Protein AF-A0A1C6Z7I5-F1 (afdb_monomer)

Sequence (87 aa):
MSIKGVIRWGSIFIIMFIYICALALIIMDYGVTLKYADIDQYEKITAIRCNAIVEQVSITFVEITYVAFFGYLISIALILLIFKKVR

Radius of gyration: 19.69 Å; Cα contacts (8 Å, |Δi|>4): 27; chains: 1; bounding box: 41×22×53 Å

Foldseek 3Di:
DDPLVVVLVVQLVVLVVVLVVVLVVLVVVLVVCVVPLPPDVPDDQDPVNVVVNVVSVVVSVVVSVVSVVVSVVVSVVSSVVSVVVSD

Mean predicted aligned error: 8.33 Å

Structure (mmCIF, N/CA/C/O backbone):
data_AF-A0A1C6Z7I5-F1
#
_entry.id   AF-A0A1C6Z7I5-F1
#
loop_
_atom_site.group_PDB
_atom_site.id
_atom_site.type_symbol
_atom_site.label_atom_id
_atom_site.label_alt_id
_atom_site.label_comp_id
_atom_site.label_asym_id
_atom_site.label_entity_id
_atom_site.label_seq_id
_atom_site.pdbx_PDB_ins_code
_atom_site.Cartn_x
_atom_site.Cartn_y
_atom_site.Cartn_z
_atom_site.occupancy
_atom_site.B_iso_or_equiv
_atom_site.auth_seq_id
_atom_site.auth_comp_id
_atom_site.auth_asym_id
_atom_site.auth_atom_id
_atom_site.pdbx_PDB_model_num
ATOM 1 N N . MET A 1 1 ? -15.585 15.175 22.953 1.00 56.62 1 MET A N 1
ATOM 2 C CA . MET A 1 1 ? -15.387 13.926 22.180 1.00 56.62 1 MET A CA 1
ATOM 3 C C . MET A 1 1 ? -15.203 12.789 23.182 1.00 56.62 1 MET A C 1
ATOM 5 O O . MET A 1 1 ? -14.375 12.935 24.067 1.00 56.62 1 MET A O 1
ATOM 9 N N . SER A 1 2 ? -16.013 11.725 23.144 1.00 75.88 2 SER A N 1
ATOM 10 C CA . SER A 1 2 ? -15.869 10.604 24.097 1.00 75.88 2 SER A CA 1
ATOM 11 C C . SER A 1 2 ? -14.542 9.865 23.866 1.00 75.88 2 SER A C 1
ATOM 13 O O . SER A 1 2 ? -14.143 9.702 22.712 1.00 75.88 2 SER A O 1
ATOM 15 N N . ILE A 1 3 ? -13.888 9.377 24.929 1.00 78.81 3 ILE A N 1
ATOM 16 C CA . ILE A 1 3 ? -12.655 8.560 24.872 1.00 78.81 3 ILE A CA 1
ATOM 17 C C . ILE A 1 3 ? -12.797 7.392 23.880 1.00 78.81 3 ILE A C 1
ATOM 19 O O . ILE A 1 3 ? -11.890 7.121 23.096 1.00 78.81 3 ILE A O 1
ATOM 23 N N . LYS A 1 4 ? -13.980 6.764 23.824 1.00 77.12 4 LYS A N 1
ATOM 24 C CA . LYS A 1 4 ? -14.301 5.697 22.858 1.00 77.12 4 LYS A CA 1
ATOM 25 C C . LYS A 1 4 ? -14.217 6.168 21.400 1.00 77.12 4 LYS A C 1
ATOM 27 O O . LYS A 1 4 ? -13.806 5.416 20.521 1.00 77.12 4 LYS A O 1
ATOM 32 N N . GLY A 1 5 ? -14.601 7.418 21.140 1.00 79.19 5 GLY A N 1
ATOM 33 C CA . GLY A 1 5 ? -14.501 8.040 19.822 1.00 79.19 5 GLY A CA 1
ATOM 34 C C . GLY A 1 5 ? -13.051 8.281 19.415 1.00 79.19 5 GLY A C 1
ATOM 35 O O . GLY A 1 5 ? -12.682 7.949 18.294 1.00 79.19 5 GLY A O 1
ATOM 36 N N . VAL A 1 6 ? -12.217 8.779 20.331 1.00 82.75 6 VAL A N 1
ATOM 37 C CA . VAL A 1 6 ? -10.786 9.018 20.069 1.00 82.75 6 VAL A CA 1
ATOM 38 C C . VAL A 1 6 ? -10.066 7.712 19.724 1.00 82.75 6 VAL A C 1
ATOM 40 O O . VAL A 1 6 ? -9.330 7.666 18.744 1.00 82.75 6 VAL A O 1
ATOM 43 N N . ILE A 1 7 ? -10.346 6.630 20.459 1.00 82.94 7 ILE A N 1
ATOM 44 C CA . ILE A 1 7 ? -9.759 5.308 20.190 1.00 82.94 7 ILE A CA 1
ATOM 45 C C . ILE A 1 7 ? -10.177 4.789 18.806 1.00 82.94 7 ILE A C 1
ATOM 47 O O . ILE A 1 7 ? -9.330 4.323 18.052 1.00 82.94 7 ILE A O 1
ATOM 51 N N . ARG A 1 8 ? -11.458 4.921 18.429 1.00 81.56 8 ARG A N 1
ATOM 52 C CA . ARG A 1 8 ? -11.943 4.513 17.096 1.00 81.56 8 ARG A CA 1
ATOM 53 C C . ARG A 1 8 ? -11.225 5.246 15.969 1.00 81.56 8 ARG A C 1
ATOM 55 O O . ARG A 1 8 ? -10.679 4.602 15.079 1.00 81.56 8 ARG A O 1
ATOM 62 N N . TRP A 1 9 ? -11.227 6.576 16.012 1.00 84.38 9 TRP A N 1
ATOM 63 C CA . TRP A 1 9 ? -10.618 7.393 14.964 1.00 84.38 9 TRP A CA 1
ATOM 64 C C . TRP A 1 9 ? -9.101 7.209 14.909 1.00 84.38 9 TRP A C 1
ATOM 66 O O . TRP A 1 9 ? -8.559 7.083 13.815 1.00 84.38 9 TRP A O 1
ATOM 76 N N . GLY A 1 10 ? -8.434 7.091 16.062 1.00 86.50 10 GLY A N 1
ATOM 77 C CA . GLY A 1 10 ? -7.002 6.797 16.136 1.00 86.50 10 GLY A CA 1
ATOM 78 C C . GLY A 1 10 ? -6.641 5.450 15.509 1.00 86.50 10 GLY A C 1
ATOM 79 O O . GLY A 1 10 ? -5.719 5.377 14.703 1.00 86.50 10 GLY A O 1
ATOM 80 N N . SER A 1 11 ? -7.399 4.387 15.799 1.00 85.19 11 SER A N 1
ATOM 81 C CA . SER A 1 11 ? -7.155 3.070 15.195 1.00 85.19 11 SER A CA 1
ATOM 82 C C . SER A 1 11 ? -7.395 3.056 13.682 1.00 85.19 11 SER A C 1
ATOM 84 O O . SER A 1 11 ? -6.611 2.447 12.959 1.00 85.19 11 SER A O 1
ATOM 86 N N . ILE A 1 12 ? -8.427 3.753 13.187 1.00 87.69 12 ILE A N 1
ATOM 87 C CA . ILE A 1 12 ? -8.666 3.900 11.739 1.00 87.69 12 ILE A CA 1
ATOM 88 C C . ILE A 1 12 ? -7.487 4.628 11.079 1.00 87.69 12 ILE A C 1
ATOM 90 O O . ILE A 1 12 ? -7.001 4.188 10.038 1.00 87.69 12 ILE A O 1
ATOM 94 N N . PHE A 1 13 ? -6.991 5.698 11.707 1.00 89.94 13 PHE A N 1
ATOM 95 C CA . PHE A 1 13 ? -5.853 6.464 11.198 1.00 89.94 13 PHE A CA 1
ATOM 96 C C . PHE A 1 13 ? -4.580 5.617 11.104 1.00 89.94 13 PHE A C 1
ATOM 98 O O . PHE A 1 13 ? -3.871 5.685 10.104 1.00 89.94 13 PHE A O 1
ATOM 105 N N . ILE A 1 14 ? -4.318 4.782 12.113 1.00 90.12 14 ILE A N 1
ATOM 106 C CA . ILE A 1 14 ? -3.163 3.874 12.127 1.00 90.12 14 ILE A CA 1
ATOM 107 C C . ILE A 1 14 ? -3.261 2.844 10.998 1.00 90.12 14 ILE A C 1
ATOM 109 O O . ILE A 1 14 ? -2.283 2.637 10.285 1.00 90.12 14 ILE A O 1
ATOM 113 N N . ILE A 1 15 ? -4.431 2.226 10.795 1.00 89.56 15 ILE A N 1
ATOM 114 C CA . ILE A 1 15 ? -4.635 1.254 9.706 1.00 89.56 15 ILE A CA 1
ATOM 115 C C . ILE A 1 15 ? -4.393 1.917 8.349 1.00 89.56 15 ILE A C 1
ATOM 117 O O . ILE A 1 15 ? -3.673 1.370 7.515 1.00 89.56 15 ILE A O 1
ATOM 121 N N . MET A 1 16 ? -4.946 3.115 8.149 1.00 88.62 16 MET A N 1
ATOM 122 C CA . MET A 1 16 ? -4.756 3.875 6.917 1.00 88.62 16 MET A CA 1
ATOM 123 C C . MET A 1 16 ? -3.280 4.212 6.687 1.00 88.62 16 MET A C 1
ATOM 125 O O . MET A 1 16 ? -2.777 4.045 5.580 1.00 88.62 16 MET A O 1
ATOM 129 N N . PHE A 1 17 ? -2.575 4.644 7.734 1.00 90.94 17 PHE A N 1
ATOM 130 C CA . PHE A 1 17 ? -1.156 4.973 7.655 1.00 90.94 17 PHE A CA 1
ATOM 131 C C . PHE A 1 17 ? -0.306 3.755 7.276 1.00 90.94 17 PHE A C 1
ATOM 133 O O . PHE A 1 17 ? 0.495 3.837 6.349 1.00 90.94 17 PHE A O 1
ATOM 140 N N . ILE A 1 18 ? -0.531 2.607 7.924 1.00 90.75 18 ILE A N 1
ATOM 141 C CA . ILE A 1 18 ? 0.175 1.355 7.612 1.00 90.75 18 ILE A CA 1
ATOM 142 C C . ILE A 1 18 ? -0.071 0.943 6.157 1.00 90.75 18 ILE A C 1
ATOM 144 O O . ILE A 1 18 ? 0.870 0.577 5.455 1.00 90.75 18 ILE A O 1
ATOM 148 N N . TYR A 1 19 ? -1.318 1.040 5.690 1.00 88.06 19 TYR A N 1
ATOM 149 C CA . TYR A 1 19 ? -1.671 0.714 4.310 1.00 88.06 19 TYR A CA 1
ATOM 150 C C . TYR A 1 19 ? -0.962 1.626 3.296 1.00 88.06 19 TYR A C 1
ATOM 152 O O . TYR A 1 19 ? -0.389 1.140 2.322 1.00 88.06 19 TYR A O 1
ATOM 160 N N . ILE A 1 20 ? -0.927 2.938 3.552 1.00 89.12 20 ILE A N 1
ATOM 161 C CA . ILE A 1 20 ? -0.216 3.901 2.697 1.00 89.12 20 ILE A CA 1
ATOM 162 C C . ILE A 1 20 ? 1.290 3.614 2.686 1.00 89.12 20 ILE A C 1
ATOM 164 O O . ILE A 1 20 ? 1.895 3.609 1.61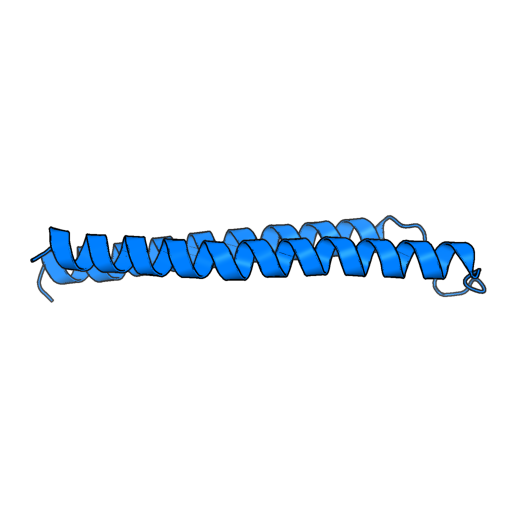6 1.00 89.12 20 ILE A O 1
ATOM 168 N N . CYS A 1 21 ? 1.896 3.336 3.844 1.00 89.81 21 CYS A N 1
ATOM 169 C CA . CYS A 1 21 ? 3.311 2.976 3.925 1.00 89.81 21 CYS A CA 1
ATOM 170 C C . CYS A 1 21 ? 3.631 1.707 3.126 1.00 89.81 21 CYS A C 1
ATOM 172 O O . CYS A 1 21 ? 4.636 1.681 2.422 1.00 89.81 21 CYS A O 1
ATOM 174 N N . ALA A 1 22 ? 2.777 0.682 3.188 1.00 88.06 22 ALA A N 1
ATOM 175 C CA . ALA A 1 22 ? 2.970 -0.548 2.422 1.00 88.06 22 ALA A CA 1
ATOM 176 C C . ALA A 1 22 ? 2.970 -0.290 0.905 1.00 88.06 22 ALA A C 1
ATOM 178 O O . ALA A 1 22 ? 3.854 -0.773 0.202 1.00 88.06 22 ALA A O 1
ATOM 179 N N . LEU A 1 23 ? 2.033 0.525 0.407 1.00 88.06 23 LEU A N 1
ATOM 180 C CA . LEU A 1 23 ? 2.009 0.920 -1.006 1.00 88.06 23 LEU A CA 1
ATOM 181 C C . LEU A 1 23 ? 3.234 1.756 -1.393 1.00 88.06 23 LEU A C 1
ATOM 183 O O . LEU A 1 23 ? 3.822 1.540 -2.451 1.00 88.06 23 LEU A O 1
ATOM 187 N N . ALA A 1 24 ? 3.635 2.694 -0.532 1.00 87.25 24 ALA A N 1
ATOM 188 C CA . ALA A 1 24 ? 4.790 3.548 -0.780 1.00 87.25 24 ALA A CA 1
ATOM 189 C C . ALA A 1 24 ? 6.088 2.739 -0.902 1.00 87.25 24 ALA A C 1
ATOM 191 O O . ALA A 1 24 ? 6.901 3.046 -1.769 1.00 87.25 24 ALA A O 1
ATOM 192 N N . LEU A 1 25 ? 6.265 1.688 -0.092 1.00 88.06 25 LEU A N 1
ATOM 193 C CA . LEU A 1 25 ? 7.438 0.815 -0.172 1.00 88.06 25 LEU A CA 1
ATOM 194 C C . LEU A 1 25 ? 7.549 0.115 -1.529 1.00 88.06 25 LEU A C 1
ATOM 196 O O . LEU A 1 25 ? 8.627 0.124 -2.109 1.00 88.06 25 LEU A O 1
ATOM 200 N N . ILE A 1 26 ? 6.447 -0.416 -2.067 1.00 84.81 26 ILE A N 1
ATOM 201 C CA . ILE A 1 26 ? 6.450 -1.105 -3.372 1.00 84.81 26 ILE A CA 1
ATOM 202 C C . ILE A 1 26 ? 6.785 -0.124 -4.504 1.00 84.81 26 ILE A C 1
ATOM 204 O O . ILE A 1 26 ? 7.573 -0.425 -5.397 1.00 84.81 26 ILE A O 1
ATOM 208 N N . ILE A 1 27 ? 6.222 1.087 -4.450 1.00 85.31 27 ILE A N 1
ATOM 209 C CA . ILE A 1 27 ? 6.499 2.131 -5.447 1.00 85.31 27 ILE A CA 1
ATOM 210 C C . ILE A 1 27 ? 7.960 2.592 -5.366 1.00 85.31 27 ILE A C 1
ATOM 212 O O . ILE A 1 27 ? 8.600 2.798 -6.398 1.00 85.31 27 ILE A O 1
ATOM 216 N N . MET A 1 28 ? 8.491 2.771 -4.152 1.00 85.50 28 MET A N 1
ATOM 217 C CA . MET A 1 28 ? 9.891 3.148 -3.955 1.00 85.50 28 MET A CA 1
ATOM 218 C C . MET A 1 28 ? 10.841 2.056 -4.437 1.00 85.50 28 MET A C 1
ATOM 220 O O . MET A 1 28 ? 11.826 2.394 -5.087 1.00 85.50 28 MET A O 1
ATOM 224 N N . ASP A 1 29 ?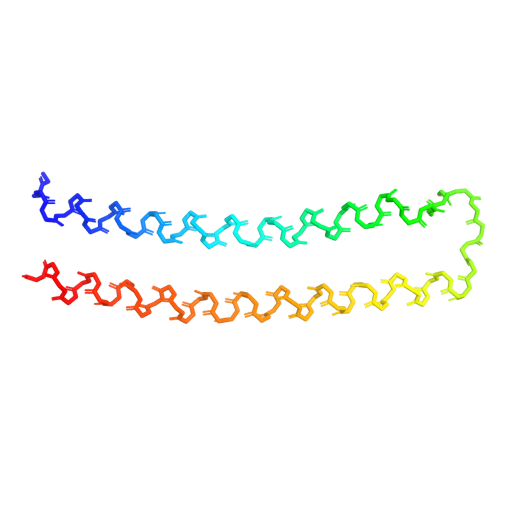 10.539 0.786 -4.163 1.00 83.12 29 ASP A N 1
ATOM 225 C CA . ASP A 1 29 ? 11.341 -0.350 -4.618 1.00 83.12 29 ASP A CA 1
ATOM 226 C C . ASP A 1 29 ? 11.445 -0.364 -6.147 1.00 83.12 29 ASP 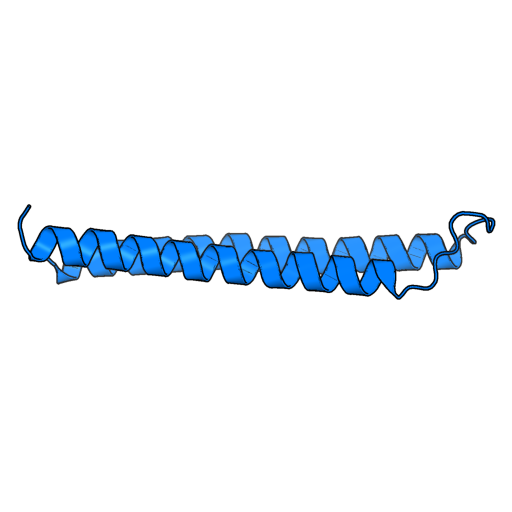A C 1
ATOM 228 O O . ASP A 1 29 ? 12.544 -0.293 -6.692 1.00 83.12 29 ASP A O 1
ATOM 232 N N . TYR A 1 30 ? 10.311 -0.251 -6.845 1.00 79.69 30 TYR A N 1
ATOM 233 C CA . TYR A 1 30 ? 10.296 -0.123 -8.303 1.00 79.69 30 TYR A CA 1
ATOM 234 C C . TYR A 1 30 ? 11.078 1.095 -8.816 1.00 79.69 30 TYR A C 1
ATOM 236 O O . TYR A 1 30 ? 11.857 0.992 -9.765 1.00 79.69 30 TYR A O 1
ATOM 244 N N . GLY A 1 31 ? 10.908 2.261 -8.183 1.00 76.19 31 GLY A N 1
ATOM 245 C CA . GLY A 1 31 ? 11.648 3.471 -8.551 1.00 76.19 31 GLY A CA 1
ATOM 246 C C . GLY A 1 31 ? 13.164 3.321 -8.377 1.00 76.19 31 GLY A C 1
ATOM 247 O O . GLY A 1 31 ? 13.936 3.837 -9.189 1.00 76.19 31 GLY A O 1
ATOM 248 N N . VAL A 1 32 ? 13.595 2.590 -7.346 1.00 78.25 32 VAL A N 1
ATOM 249 C CA . VAL A 1 32 ? 14.996 2.225 -7.112 1.00 78.25 32 VAL A CA 1
ATOM 250 C C . VAL A 1 32 ? 15.468 1.259 -8.195 1.00 78.25 32 VAL A C 1
ATOM 252 O O . VAL A 1 32 ? 16.473 1.548 -8.843 1.00 78.25 32 VAL A O 1
ATOM 255 N N . THR A 1 33 ? 14.735 0.177 -8.468 1.00 76.31 33 THR A N 1
ATOM 256 C CA . THR A 1 33 ? 15.078 -0.780 -9.531 1.00 76.31 33 THR A CA 1
ATOM 257 C C . THR A 1 33 ? 15.266 -0.076 -10.873 1.00 76.31 33 THR A C 1
ATOM 259 O O . THR A 1 33 ? 16.281 -0.285 -11.532 1.00 76.31 33 THR A O 1
ATOM 262 N N . LEU A 1 34 ? 14.358 0.835 -11.239 1.00 72.50 34 LEU A N 1
ATOM 263 C CA . LEU A 1 34 ? 14.435 1.589 -12.490 1.00 72.50 34 LEU A CA 1
ATOM 264 C C . LEU A 1 34 ? 15.660 2.517 -12.543 1.00 72.50 34 LEU A C 1
ATOM 266 O O . LEU A 1 34 ? 16.310 2.635 -13.579 1.00 72.50 34 LEU A O 1
ATOM 270 N N . LYS A 1 35 ? 15.987 3.174 -11.422 1.00 70.38 35 LYS A N 1
ATOM 271 C CA . LYS A 1 35 ? 17.123 4.102 -11.323 1.00 70.38 35 LYS A CA 1
ATOM 272 C C . LYS A 1 35 ? 18.472 3.390 -11.439 1.00 70.38 35 LYS A C 1
ATOM 274 O O . LYS A 1 35 ? 19.407 3.964 -11.987 1.00 70.38 35 LYS A O 1
ATOM 279 N N . TYR A 1 36 ? 18.574 2.170 -10.917 1.00 66.50 36 TYR A N 1
ATOM 280 C CA . TYR A 1 36 ? 19.801 1.369 -10.952 1.00 66.50 36 TYR A CA 1
ATOM 281 C C . TYR A 1 36 ? 19.851 0.373 -12.121 1.00 66.50 36 TYR A C 1
ATOM 283 O O . TYR A 1 36 ? 20.864 -0.296 -12.291 1.00 66.50 36 TYR A O 1
ATOM 291 N N . ALA A 1 37 ? 18.816 0.308 -12.967 1.00 65.62 37 ALA A N 1
ATOM 292 C CA . ALA A 1 37 ? 18.789 -0.526 -14.173 1.00 65.62 37 ALA A CA 1
ATOM 293 C C . ALA A 1 37 ? 19.720 -0.037 -15.311 1.00 65.62 37 ALA A C 1
ATOM 295 O O . ALA A 1 37 ? 19.670 -0.576 -16.416 1.00 65.62 37 ALA A O 1
ATOM 296 N N . ASP A 1 38 ? 20.577 0.958 -15.054 1.00 58.94 38 ASP A N 1
ATOM 297 C CA . ASP A 1 38 ? 21.626 1.441 -15.967 1.00 58.94 38 ASP A CA 1
ATOM 298 C C . ASP A 1 38 ? 21.088 1.817 -17.362 1.00 58.94 38 ASP A C 1
ATOM 300 O O . ASP A 1 38 ? 21.692 1.545 -18.403 1.00 58.94 38 ASP A O 1
ATOM 304 N N . ILE A 1 39 ? 19.871 2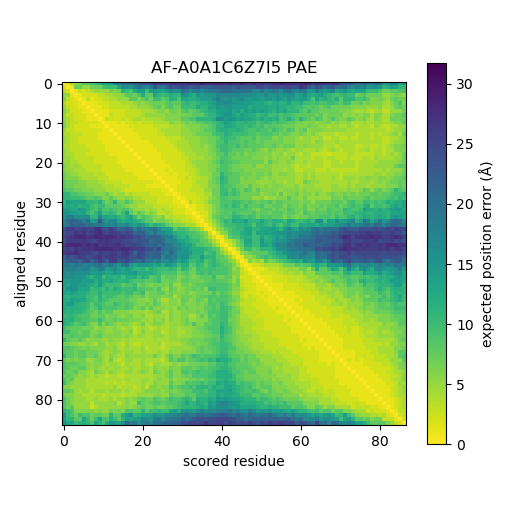.372 -17.396 1.00 58.72 39 ILE A N 1
ATOM 305 C CA . ILE A 1 39 ? 19.224 2.842 -18.621 1.00 58.72 39 ILE A CA 1
ATOM 306 C C . ILE A 1 39 ? 19.773 4.236 -18.900 1.00 58.72 39 ILE A C 1
ATOM 308 O O . ILE A 1 39 ? 19.226 5.245 -18.450 1.00 58.72 39 ILE A O 1
ATOM 312 N N . ASP A 1 40 ? 20.888 4.279 -19.619 1.00 59.09 40 ASP A N 1
ATOM 313 C CA . ASP A 1 40 ? 21.475 5.528 -20.070 1.00 59.09 40 ASP A CA 1
ATOM 314 C C . ASP A 1 40 ? 20.487 6.223 -21.024 1.00 59.09 40 ASP A C 1
ATOM 316 O O . ASP A 1 40 ? 20.079 5.666 -22.045 1.00 59.09 40 ASP A O 1
ATOM 320 N N . GLN A 1 41 ? 20.046 7.437 -20.679 1.00 56.16 41 GLN A N 1
ATOM 321 C CA . GLN A 1 41 ? 18.958 8.141 -21.382 1.00 56.16 41 GLN A CA 1
ATOM 322 C C . GLN A 1 41 ? 19.315 8.528 -22.830 1.00 56.16 41 GLN A C 1
ATOM 324 O O . GLN A 1 41 ? 18.449 8.963 -23.591 1.00 56.16 41 GLN A O 1
ATOM 329 N N . TYR A 1 42 ? 20.586 8.368 -23.204 1.00 55.09 42 TYR A N 1
ATOM 330 C CA . TYR A 1 42 ? 21.159 8.749 -24.493 1.00 55.09 42 TYR A CA 1
ATOM 331 C C . TYR A 1 42 ? 21.547 7.549 -25.371 1.00 55.09 42 TYR A C 1
ATOM 333 O O . TYR A 1 42 ? 21.924 7.743 -26.530 1.00 55.09 42 TYR A O 1
ATOM 341 N N . GLU A 1 43 ? 21.439 6.316 -24.866 1.00 59.53 43 GLU A N 1
ATOM 342 C CA . GLU A 1 43 ? 21.755 5.110 -25.631 1.00 59.53 43 GLU A CA 1
ATOM 343 C C . GLU A 1 43 ? 20.491 4.553 -26.308 1.00 59.53 43 GLU A C 1
ATOM 345 O O . GLU A 1 43 ? 19.394 4.556 -25.746 1.00 59.53 43 GLU A O 1
ATOM 350 N N . LYS A 1 44 ? 20.613 4.075 -27.555 1.00 58.28 44 LYS A N 1
ATOM 351 C CA . LYS A 1 44 ? 19.493 3.434 -28.261 1.00 58.28 44 LYS A CA 1
ATOM 352 C C . LYS A 1 44 ? 19.058 2.200 -27.470 1.00 58.28 44 LYS A C 1
ATOM 354 O O . LYS A 1 44 ? 19.748 1.184 -27.485 1.00 58.28 44 LYS A O 1
ATOM 359 N N . ILE A 1 45 ? 17.902 2.286 -26.814 1.00 64.38 45 ILE A N 1
ATOM 360 C CA . ILE A 1 45 ? 17.322 1.183 -26.046 1.00 64.38 45 ILE A CA 1
ATOM 361 C C . ILE A 1 45 ? 17.172 -0.029 -26.973 1.00 64.38 45 ILE A C 1
ATOM 363 O O . ILE A 1 45 ? 16.418 -0.006 -27.947 1.00 64.38 45 ILE A O 1
ATOM 367 N N . THR A 1 46 ? 17.912 -1.096 -26.682 1.00 69.56 46 THR A N 1
ATOM 368 C CA . THR A 1 46 ? 17.785 -2.370 -27.392 1.00 69.56 46 THR A CA 1
ATOM 369 C C . THR A 1 46 ?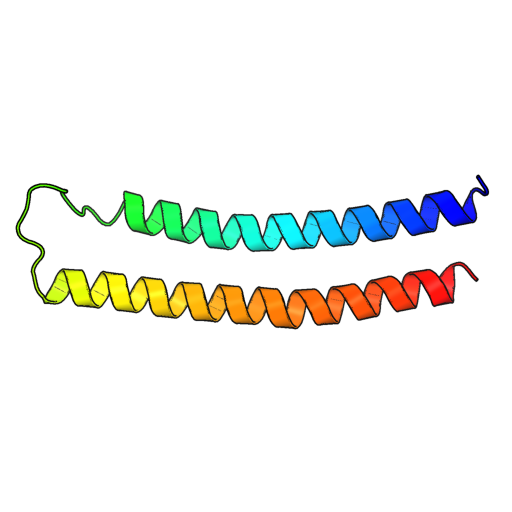 16.450 -3.032 -27.051 1.00 69.56 46 THR A C 1
ATOM 371 O O . THR A 1 46 ? 15.935 -2.889 -25.940 1.00 69.56 46 THR A O 1
ATOM 374 N N . ALA A 1 47 ? 15.889 -3.809 -27.985 1.00 70.25 47 ALA A N 1
ATOM 375 C CA . ALA A 1 47 ? 14.625 -4.525 -27.773 1.00 70.25 47 ALA A CA 1
ATOM 376 C C . ALA A 1 47 ? 14.649 -5.413 -26.511 1.00 70.25 47 ALA A C 1
ATOM 378 O O . ALA A 1 47 ? 13.647 -5.522 -25.812 1.00 70.25 47 ALA A O 1
ATOM 379 N N . ILE A 1 48 ? 15.817 -5.974 -26.176 1.00 69.50 48 ILE A N 1
ATOM 380 C CA . ILE A 1 48 ? 16.045 -6.784 -24.970 1.00 69.50 48 ILE A CA 1
ATOM 381 C C . ILE A 1 48 ? 15.840 -5.954 -23.693 1.00 69.50 48 ILE A C 1
ATOM 383 O O . ILE A 1 48 ? 15.139 -6.391 -22.784 1.00 69.50 48 ILE A O 1
ATOM 387 N N . ARG A 1 49 ? 16.396 -4.735 -23.631 1.00 67.06 49 ARG A N 1
ATOM 388 C CA . ARG A 1 49 ? 16.237 -3.838 -22.473 1.00 67.06 49 ARG A CA 1
ATOM 389 C C . ARG A 1 49 ? 14.811 -3.304 -22.350 1.00 67.06 49 ARG A C 1
ATOM 391 O O . ARG A 1 49 ? 14.297 -3.212 -21.243 1.00 67.06 49 ARG A O 1
ATOM 398 N N . CYS A 1 50 ? 14.152 -3.005 -23.470 1.00 73.81 50 CYS A N 1
ATOM 399 C CA . CYS A 1 50 ? 12.741 -2.612 -23.460 1.00 73.81 50 CYS A CA 1
ATOM 400 C C . CYS A 1 50 ? 11.862 -3.727 -22.871 1.00 73.81 50 CYS A C 1
ATOM 402 O O . CYS A 1 50 ? 11.032 -3.461 -22.004 1.00 73.81 50 CYS A O 1
ATOM 404 N N . ASN A 1 51 ? 12.106 -4.978 -23.271 1.00 78.81 51 ASN A N 1
ATOM 405 C CA . ASN A 1 51 ? 11.358 -6.122 -22.759 1.00 78.81 51 ASN A CA 1
ATOM 406 C C . ASN A 1 51 ? 11.573 -6.327 -21.248 1.00 78.81 51 ASN A C 1
ATOM 408 O O . ASN A 1 51 ? 10.613 -6.579 -20.531 1.00 78.81 51 ASN A O 1
ATOM 412 N N . ALA A 1 52 ? 12.801 -6.127 -20.754 1.00 79.00 52 ALA A N 1
ATOM 413 C CA . ALA A 1 52 ? 13.110 -6.212 -19.324 1.00 79.00 52 ALA A CA 1
ATOM 414 C C . ALA A 1 52 ? 12.381 -5.141 -18.487 1.00 79.00 52 ALA A C 1
ATOM 416 O O . ALA A 1 52 ? 11.879 -5.438 -17.405 1.00 79.00 52 ALA A O 1
ATOM 417 N N . ILE A 1 53 ? 12.272 -3.906 -18.991 1.00 79.62 53 ILE A N 1
ATOM 418 C CA . ILE A 1 53 ? 11.510 -2.839 -18.319 1.00 79.62 53 ILE A CA 1
ATOM 419 C C . ILE A 1 53 ? 10.021 -3.189 -18.289 1.00 79.62 53 ILE A C 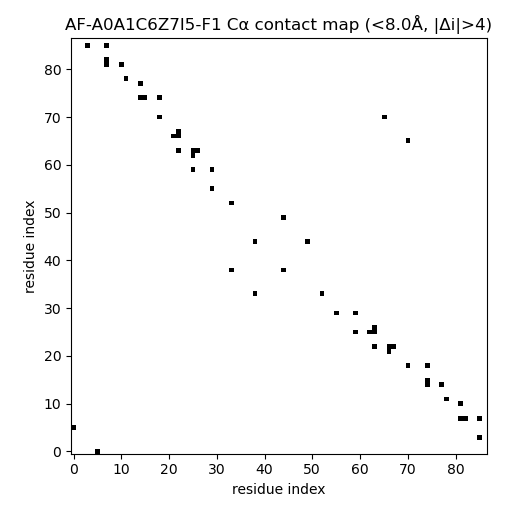1
ATOM 421 O O . ILE A 1 53 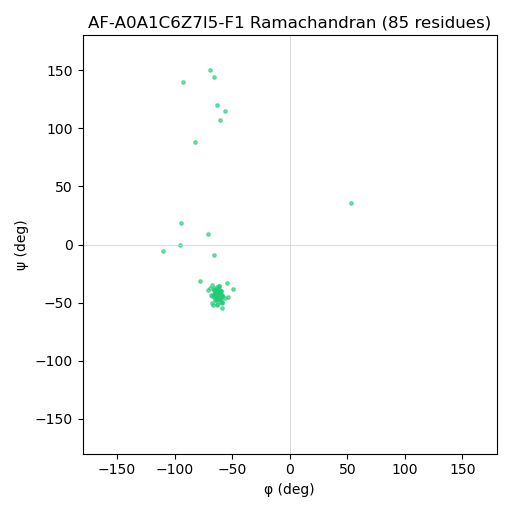? 9.377 -3.044 -17.255 1.00 79.62 53 ILE A O 1
ATOM 425 N N . VAL A 1 54 ? 9.468 -3.663 -19.409 1.00 82.75 54 VAL A N 1
ATOM 426 C CA . VAL A 1 54 ? 8.054 -4.064 -19.492 1.00 82.75 54 VAL A CA 1
ATOM 427 C C . VAL A 1 54 ? 7.750 -5.214 -18.531 1.00 82.75 54 VAL A C 1
ATOM 429 O O . VAL A 1 54 ? 6.716 -5.198 -17.866 1.00 82.75 54 VAL A O 1
ATOM 432 N N . GLU A 1 55 ? 8.658 -6.180 -18.409 1.00 84.19 55 GLU A N 1
ATOM 433 C CA . GLU A 1 55 ? 8.540 -7.280 -17.453 1.00 84.19 55 GLU A CA 1
ATOM 434 C C . GLU A 1 55 ? 8.555 -6.775 -16.003 1.00 84.19 55 GLU A C 1
ATOM 436 O O . GLU A 1 55 ? 7.661 -7.121 -15.229 1.00 84.19 55 GLU A O 1
ATOM 441 N N . GLN A 1 56 ? 9.488 -5.882 -15.650 1.00 81.44 56 GLN A N 1
ATOM 442 C CA . GLN A 1 56 ? 9.534 -5.265 -14.319 1.00 81.44 56 GLN A CA 1
ATOM 443 C C . GLN A 1 56 ? 8.269 -4.457 -14.008 1.00 81.44 56 GLN A C 1
ATOM 445 O O . GLN A 1 56 ? 7.683 -4.629 -12.941 1.00 81.44 56 GLN A O 1
ATOM 450 N N . VAL A 1 57 ? 7.793 -3.636 -14.953 1.00 83.62 57 VAL A N 1
ATOM 451 C CA .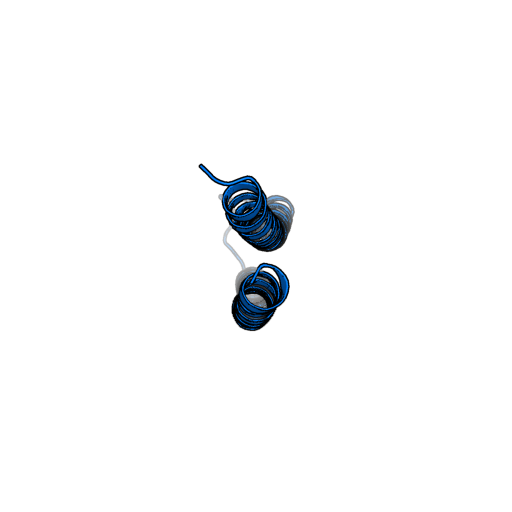 VAL A 1 57 ? 6.520 -2.904 -14.830 1.00 83.62 57 VAL A CA 1
ATOM 452 C C . VAL A 1 57 ? 5.372 -3.872 -14.571 1.00 83.62 57 VAL A C 1
ATOM 454 O O . VAL A 1 57 ? 4.553 -3.627 -13.690 1.00 83.62 57 VAL A O 1
ATOM 457 N N . SER A 1 58 ? 5.302 -4.970 -15.328 1.00 85.62 58 SER A N 1
ATOM 458 C CA . SER A 1 58 ? 4.233 -5.957 -15.191 1.00 85.62 58 SER A CA 1
ATOM 459 C C . SER A 1 58 ? 4.249 -6.614 -13.812 1.00 85.62 58 SER A C 1
ATOM 461 O O . SER A 1 58 ? 3.197 -6.729 -13.187 1.00 85.62 58 SER A O 1
ATOM 463 N N . ILE A 1 59 ? 5.421 -7.020 -13.317 1.00 87.00 59 ILE A N 1
ATOM 464 C CA . ILE A 1 59 ? 5.565 -7.650 -11.996 1.00 87.00 59 ILE A CA 1
ATOM 465 C C . ILE A 1 59 ? 5.164 -6.669 -10.894 1.00 87.00 59 ILE A C 1
ATOM 467 O O . ILE A 1 59 ? 4.276 -6.974 -10.099 1.00 87.00 59 ILE A O 1
ATOM 471 N N . THR A 1 60 ? 5.733 -5.462 -10.896 1.00 86.00 60 THR A N 1
ATOM 472 C CA . THR A 1 60 ? 5.395 -4.431 -9.908 1.00 86.00 60 THR A CA 1
ATOM 473 C C . THR A 1 60 ? 3.911 -4.073 -9.964 1.00 86.00 60 THR A C 1
ATOM 475 O O . THR A 1 60 ? 3.272 -3.914 -8.927 1.00 86.00 60 THR A O 1
ATOM 478 N N . PHE A 1 61 ? 3.316 -3.975 -11.154 1.00 85.88 61 PHE A N 1
ATOM 479 C CA . PHE A 1 61 ? 1.890 -3.685 -11.292 1.00 85.88 61 PHE A CA 1
ATOM 480 C C . PHE A 1 61 ? 1.016 -4.788 -10.684 1.00 85.88 61 PHE A C 1
ATOM 482 O O . PHE A 1 61 ? 0.034 -4.492 -9.995 1.00 85.88 61 PHE A O 1
ATOM 489 N N . VAL A 1 62 ? 1.381 -6.055 -10.897 1.00 89.81 62 VAL A N 1
ATOM 490 C CA . VAL A 1 62 ? 0.711 -7.196 -10.264 1.00 89.81 62 VAL A CA 1
ATOM 491 C C . VAL A 1 62 ? 0.838 -7.100 -8.743 1.00 89.81 62 VAL A C 1
ATOM 493 O O . VAL A 1 62 ? -0.180 -7.159 -8.054 1.00 89.81 62 VAL A O 1
ATOM 496 N N . GLU A 1 63 ? 2.036 -6.872 -8.208 1.00 86.56 63 GLU A N 1
ATOM 497 C CA . GLU A 1 63 ? 2.257 -6.743 -6.762 1.00 86.56 63 GLU A CA 1
ATOM 498 C C . GLU A 1 63 ? 1.456 -5.593 -6.141 1.00 86.56 63 GLU A C 1
ATOM 500 O O . GLU A 1 63 ? 0.754 -5.801 -5.148 1.00 86.56 63 GLU A O 1
ATOM 505 N N . ILE A 1 64 ? 1.474 -4.406 -6.759 1.00 88.12 64 ILE A N 1
ATOM 506 C CA . ILE A 1 64 ? 0.667 -3.255 -6.326 1.00 88.12 64 ILE A CA 1
ATOM 507 C C . ILE A 1 64 ? -0.818 -3.618 -6.338 1.00 88.12 64 ILE A C 1
ATOM 509 O O . ILE A 1 64 ? -1.531 -3.301 -5.387 1.00 88.12 64 ILE A O 1
ATOM 513 N N . THR A 1 65 ? -1.292 -4.305 -7.379 1.00 87.44 65 THR A N 1
ATOM 514 C CA . THR A 1 65 ? -2.700 -4.708 -7.492 1.00 87.44 65 THR A CA 1
ATOM 515 C C . THR A 1 65 ? -3.091 -5.673 -6.374 1.00 87.44 65 THR A C 1
ATOM 517 O O . THR A 1 65 ? -4.132 -5.487 -5.739 1.00 87.44 65 THR A O 1
ATOM 520 N N . TYR A 1 66 ? -2.251 -6.669 -6.080 1.00 88.06 66 TYR A N 1
ATOM 521 C CA . TYR A 1 66 ? -2.476 -7.606 -4.980 1.00 88.06 66 TYR A CA 1
ATOM 522 C C . TYR A 1 66 ? -2.481 -6.892 -3.627 1.00 88.06 66 TYR A C 1
ATOM 524 O O . TYR A 1 66 ? -3.435 -7.031 -2.858 1.00 88.06 66 TYR A O 1
ATOM 532 N N . VAL A 1 67 ? -1.460 -6.087 -3.336 1.00 87.94 67 VAL A N 1
ATOM 533 C CA . VAL A 1 67 ? -1.360 -5.372 -2.057 1.00 87.94 67 VAL A CA 1
ATOM 534 C C . VAL A 1 67 ? -2.502 -4.375 -1.886 1.00 87.94 67 VAL A C 1
ATOM 536 O O . VAL A 1 67 ? -3.068 -4.287 -0.796 1.00 87.94 67 VAL A O 1
ATOM 539 N N . ALA A 1 68 ? -2.911 -3.685 -2.951 1.00 87.25 68 ALA A N 1
ATOM 540 C CA . ALA A 1 68 ? -4.049 -2.779 -2.905 1.00 87.25 68 ALA A CA 1
ATOM 541 C C . ALA A 1 68 ? -5.365 -3.527 -2.637 1.00 87.25 68 ALA A C 1
ATOM 543 O O . ALA A 1 68 ? -6.126 -3.152 -1.744 1.00 87.25 68 ALA A O 1
ATOM 544 N N . PHE A 1 69 ? -5.624 -4.617 -3.364 1.00 87.25 69 PHE A N 1
ATOM 545 C CA . PHE A 1 69 ? -6.866 -5.378 -3.232 1.00 87.25 69 PHE A CA 1
ATOM 546 C C . PHE A 1 69 ? -6.984 -6.062 -1.864 1.00 87.25 69 PHE A C 1
ATOM 548 O O . PHE A 1 69 ? -7.971 -5.875 -1.145 1.00 87.25 69 PHE A O 1
ATOM 555 N N . PHE A 1 70 ? -5.959 -6.816 -1.461 1.00 88.12 70 PHE A N 1
ATOM 556 C CA . PHE A 1 70 ? -5.962 -7.515 -0.177 1.00 88.12 70 PHE A CA 1
ATOM 557 C C . PHE A 1 70 ? -5.831 -6.548 1.001 1.00 88.12 70 PHE A C 1
ATOM 559 O O . PHE A 1 70 ? -6.529 -6.710 2.003 1.00 88.12 70 PHE A O 1
ATOM 566 N N . GLY A 1 71 ? -5.006 -5.507 0.878 1.00 86.19 71 GLY A N 1
ATOM 567 C CA . GLY A 1 71 ? -4.858 -4.483 1.911 1.00 86.19 71 GLY A CA 1
ATOM 568 C C . GLY A 1 71 ? -6.153 -3.710 2.163 1.00 86.19 71 GLY A C 1
ATOM 569 O O . GLY A 1 71 ? -6.489 -3.444 3.320 1.00 86.19 71 GLY A O 1
ATOM 570 N N . TYR A 1 72 ? -6.941 -3.435 1.120 1.00 85.12 72 TYR A N 1
ATOM 571 C CA . TYR A 1 72 ? -8.274 -2.847 1.259 1.00 85.12 72 TYR A CA 1
ATOM 572 C C . TYR A 1 72 ? -9.245 -3.770 2.011 1.00 85.12 72 TYR A C 1
ATOM 574 O O . TYR A 1 72 ? -9.886 -3.336 2.973 1.00 85.12 72 TYR A O 1
ATOM 582 N N . LEU A 1 73 ? -9.315 -5.054 1.638 1.00 89.44 73 LEU A N 1
ATOM 583 C CA . LEU A 1 73 ? -10.180 -6.034 2.309 1.00 89.44 73 LEU A CA 1
ATOM 584 C C . LEU A 1 73 ? -9.817 -6.208 3.791 1.00 89.44 73 LEU A C 1
ATOM 586 O O . LEU A 1 73 ? -10.700 -6.201 4.655 1.00 89.44 73 LEU A O 1
ATOM 590 N N . ILE A 1 74 ? -8.520 -6.306 4.097 1.00 89.06 74 ILE A N 1
ATOM 591 C CA . ILE A 1 74 ? -8.017 -6.386 5.474 1.00 89.06 74 ILE A CA 1
ATOM 592 C C . ILE A 1 74 ? -8.376 -5.110 6.243 1.00 89.06 74 ILE A C 1
ATOM 594 O O . ILE A 1 74 ? -8.866 -5.191 7.371 1.00 89.06 74 ILE A O 1
ATOM 598 N N . SER A 1 75 ? -8.200 -3.936 5.632 1.00 87.38 75 SER A N 1
ATOM 599 C CA . SER A 1 75 ? -8.539 -2.653 6.258 1.00 87.38 75 SER A CA 1
ATOM 600 C C . SER A 1 75 ? -10.026 -2.567 6.602 1.00 87.38 75 SER A C 1
ATOM 602 O O . SER A 1 75 ? -10.364 -2.194 7.725 1.00 87.38 75 SER A O 1
ATOM 604 N N . ILE A 1 76 ? -10.924 -2.983 5.699 1.00 87.38 76 ILE A N 1
ATOM 605 C CA . ILE A 1 76 ? -12.367 -3.049 5.986 1.00 87.38 76 ILE A CA 1
ATOM 606 C C . ILE A 1 76 ? -12.644 -3.975 7.171 1.00 87.38 76 ILE A C 1
ATOM 608 O O . ILE A 1 76 ? -13.357 -3.584 8.098 1.00 87.38 76 ILE A O 1
ATOM 612 N N . ALA A 1 77 ? -12.083 -5.187 7.168 1.00 87.75 77 ALA A N 1
ATOM 613 C CA . ALA A 1 77 ? -12.298 -6.151 8.243 1.00 87.75 77 ALA A CA 1
ATOM 614 C C . ALA A 1 77 ? -11.838 -5.596 9.602 1.00 87.75 77 ALA A C 1
ATOM 616 O O . ALA A 1 77 ? -12.570 -5.686 10.592 1.00 87.75 77 ALA A O 1
ATOM 617 N N . LEU A 1 78 ? -10.666 -4.956 9.649 1.00 86.19 78 LEU A N 1
ATOM 618 C CA . LEU A 1 78 ? -10.134 -4.327 10.858 1.00 86.19 78 LEU A CA 1
ATOM 619 C C . LEU A 1 78 ? -11.004 -3.159 11.334 1.00 86.19 78 LEU A C 1
ATOM 621 O O . LEU A 1 78 ? -11.311 -3.070 12.524 1.00 86.19 78 LEU A O 1
ATOM 625 N N . ILE A 1 79 ? -11.457 -2.297 10.421 1.00 85.75 79 ILE A N 1
ATOM 626 C CA . ILE A 1 79 ? -12.357 -1.185 10.747 1.00 85.75 79 ILE A CA 1
ATOM 627 C C . ILE A 1 79 ? -13.673 -1.724 11.323 1.00 85.75 79 ILE A C 1
ATOM 629 O O . ILE A 1 79 ? -14.109 -1.277 12.386 1.00 85.75 79 ILE A O 1
ATOM 633 N N . LEU A 1 80 ? -14.280 -2.736 10.696 1.00 85.62 80 LEU A N 1
ATOM 634 C CA . LEU A 1 80 ? -15.499 -3.375 11.202 1.00 85.62 80 LEU A CA 1
ATOM 635 C C . LEU A 1 80 ? -15.293 -3.992 12.593 1.00 85.62 80 LEU A C 1
ATOM 637 O O . LEU A 1 80 ? -16.161 -3.850 13.459 1.00 85.62 80 LEU A O 1
ATOM 641 N N . LEU A 1 81 ? -14.141 -4.624 12.848 1.00 85.62 81 LEU A N 1
ATOM 642 C CA . LEU A 1 81 ? -13.786 -5.144 14.172 1.00 85.62 81 LEU A CA 1
ATOM 643 C C . LEU A 1 81 ? -13.652 -4.031 15.214 1.00 85.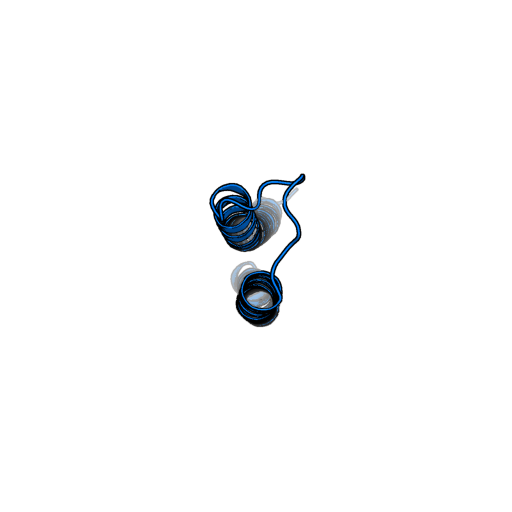62 81 LEU A C 1
ATOM 645 O O . LEU A 1 81 ? -14.150 -4.190 16.329 1.00 85.62 81 LEU A O 1
ATOM 649 N N . ILE A 1 82 ? -13.053 -2.892 14.863 1.00 84.25 82 ILE A N 1
ATOM 650 C CA . ILE A 1 82 ? -12.971 -1.713 15.739 1.00 84.25 82 ILE A CA 1
ATOM 651 C C . ILE A 1 82 ? -14.377 -1.192 16.061 1.00 84.25 82 ILE A C 1
ATOM 653 O O . ILE A 1 82 ? -14.702 -0.931 17.223 1.00 84.25 82 ILE A O 1
ATOM 657 N N . PHE A 1 83 ? -15.260 -1.092 15.065 1.00 79.56 83 PHE A N 1
ATOM 658 C CA . PHE A 1 83 ? -16.643 -0.678 15.299 1.00 79.56 83 PHE A CA 1
ATOM 659 C C . PHE A 1 83 ? -17.425 -1.690 16.143 1.00 79.56 83 PHE A C 1
ATOM 661 O O . PHE A 1 83 ? -18.197 -1.273 17.009 1.00 79.56 83 PHE A O 1
ATOM 668 N N . LYS A 1 84 ? -17.196 -2.993 15.965 1.00 80.88 84 LYS A N 1
ATOM 669 C CA . LYS A 1 84 ? -17.805 -4.046 16.789 1.00 80.88 84 LYS A CA 1
ATOM 670 C C . LYS A 1 84 ? -17.297 -4.017 18.234 1.00 80.88 84 LYS A C 1
ATOM 672 O O . LYS A 1 84 ? -18.104 -4.135 19.148 1.00 80.88 84 LYS A O 1
ATOM 677 N N . LYS A 1 85 ? -15.987 -3.850 18.439 1.00 69.25 85 LYS A N 1
ATOM 678 C CA . LYS A 1 85 ? -15.326 -3.923 19.755 1.00 69.25 85 LYS A CA 1
ATOM 679 C C . LYS A 1 85 ? -15.517 -2.666 20.602 1.00 69.25 85 LYS A C 1
ATOM 681 O O . LYS A 1 85 ? -15.562 -2.764 21.819 1.00 69.25 85 LYS A O 1
ATOM 686 N N . VAL A 1 86 ? -15.637 -1.497 19.972 1.00 58.97 86 VAL A N 1
ATOM 687 C CA . VAL A 1 86 ? -15.819 -0.206 20.663 1.00 58.97 86 VAL A CA 1
ATOM 688 C C . VAL A 1 86 ? -17.310 0.182 20.774 1.00 58.97 86 VAL A C 1
ATOM 690 O O . VAL A 1 86 ? -17.639 1.356 20.952 1.00 58.97 86 VAL A O 1
ATOM 693 N N . ARG A 1 87 ? -18.227 -0.787 20.623 1.00 58.03 87 ARG A N 1
ATOM 694 C CA . ARG A 1 87 ? -19.660 -0.595 20.895 1.00 58.03 87 ARG A CA 1
ATOM 695 C C . ARG A 1 87 ? -19.903 -0.508 22.406 1.00 58.03 87 ARG A C 1
ATOM 697 O O . ARG A 1 87 ? -19.251 -1.261 23.155 1.00 58.03 87 ARG A O 1
#

Nearest PDB structures (foldseek):
  3t9n-assembly1_B  TM=6.877E-01  e=6.648E+00  Caldanaerobacter subterraneus subsp. tengcongensis
  3t9n-assembly1_A  TM=6.869E-01  e=8.540E+00  Caldanaerobacter subterraneus subsp. tengcongensis

Solvent-accessible surface area (backbone atoms only — not comparable to full-atom values): 4996 Å² total; per-residue (Å²): 132,58,72,66,53,53,54,51,54,51,53,51,51,51,53,53,49,53,53,52,51,57,54,49,50,56,54,48,50,51,54,48,51,60,69,68,62,72,73,57,94,83,57,85,78,46,72,68,57,52,50,52,52,54,50,52,51,50,53,52,50,51,52,51,50,51,52,51,54,53,48,50,55,52,48,51,54,53,50,53,47,50,59,64,70,69,102

pLDDT: mean 79.91, std 10.18, range [55.09, 90.94]

Secondary structure (DSSP, 8-state):
--HHHHHHHHHHHHHHHHHHHHHHHHHHHHHHHHHHS---TTS---HHHHHHHHHHHHHHHHHHHHHHHHHHHHHHHHHHHHHHHT-

Organism: Hafnia alvei (NCBI:txid569)